Protein AF-A0A8S2SUH4-F1 (afdb_monomer)

Mean predicted aligned error: 5.39 Å

Structure (mmCIF, N/CA/C/O backbone):
data_AF-A0A8S2SUH4-F1
#
_entry.id   AF-A0A8S2SUH4-F1
#
loop_
_atom_site.group_PDB
_atom_site.id
_atom_site.type_symbol
_atom_site.label_atom_id
_atom_site.label_alt_id
_atom_site.label_comp_id
_atom_site.label_asym_id
_atom_site.label_entity_id
_atom_site.label_seq_id
_atom_site.pdbx_PDB_ins_code
_atom_site.Cartn_x
_atom_site.Cartn_y
_atom_site.Cartn_z
_atom_site.occupancy
_atom_site.B_iso_or_equiv
_atom_site.auth_seq_id
_atom_site.auth_comp_id
_atom_site.auth_asym_id
_atom_site.auth_atom_id
_atom_site.pdbx_PDB_model_num
ATOM 1 N N . THR A 1 1 ? -0.252 -20.230 -8.225 1.00 33.31 1 THR A N 1
ATOM 2 C CA . THR A 1 1 ? -0.399 -19.606 -6.893 1.00 33.31 1 THR A CA 1
ATOM 3 C C . THR A 1 1 ? 0.886 -18.883 -6.549 1.00 33.31 1 THR A C 1
ATOM 5 O O . THR A 1 1 ? 1.813 -19.505 -6.052 1.00 33.31 1 THR A O 1
ATOM 8 N N . PHE A 1 2 ? 1.000 -17.603 -6.904 1.00 34.56 2 PHE A N 1
ATOM 9 C CA . PHE A 1 2 ? 2.186 -16.806 -6.584 1.00 34.56 2 PHE A CA 1
ATOM 10 C C . PHE A 1 2 ? 2.130 -16.395 -5.110 1.00 34.56 2 PHE A C 1
ATOM 12 O O . PHE A 1 2 ? 1.366 -15.514 -4.719 1.00 34.56 2 PHE A O 1
ATOM 19 N N . PHE A 1 3 ? 2.914 -17.069 -4.270 1.00 41.53 3 PHE A N 1
ATOM 20 C CA . PHE A 1 3 ? 3.139 -16.661 -2.888 1.00 41.53 3 PHE A CA 1
ATOM 21 C C . PHE A 1 3 ? 4.166 -15.527 -2.858 1.00 41.53 3 PHE A C 1
ATOM 23 O O . PHE A 1 3 ? 5.311 -15.735 -2.478 1.00 41.53 3 PHE A O 1
ATOM 30 N N . PHE A 1 4 ? 3.764 -14.312 -3.233 1.00 51.81 4 PHE A N 1
ATOM 31 C CA . PHE A 1 4 ? 4.553 -13.144 -2.853 1.00 51.81 4 PHE A CA 1
ATOM 32 C C . PHE A 1 4 ? 4.285 -12.816 -1.388 1.00 51.81 4 PHE A C 1
ATOM 34 O O . PHE A 1 4 ? 3.141 -12.613 -0.959 1.00 51.81 4 PHE A O 1
ATOM 41 N N . THR A 1 5 ? 5.341 -12.809 -0.580 1.00 51.78 5 THR A N 1
ATOM 42 C CA . THR A 1 5 ? 5.328 -12.186 0.740 1.00 51.78 5 THR A CA 1
ATOM 43 C C . THR A 1 5 ? 5.253 -10.684 0.520 1.00 51.78 5 THR A C 1
ATOM 45 O O . THR A 1 5 ? 6.261 -10.005 0.420 1.00 51.78 5 THR A O 1
ATOM 48 N N . ILE A 1 6 ? 4.034 -10.157 0.444 1.00 56.28 6 ILE A N 1
ATOM 49 C C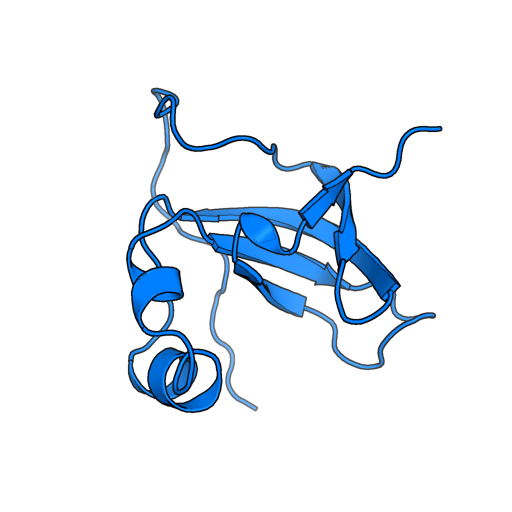A . ILE A 1 6 ? 3.801 -8.709 0.436 1.00 56.28 6 ILE A CA 1
ATOM 50 C C . ILE A 1 6 ? 4.251 -8.062 1.764 1.00 56.28 6 ILE A C 1
ATOM 52 O O . ILE A 1 6 ? 4.212 -6.854 1.913 1.00 56.28 6 ILE A O 1
ATOM 56 N N . ALA A 1 7 ? 4.687 -8.829 2.765 1.00 57.44 7 ALA A N 1
ATOM 57 C CA . ALA A 1 7 ? 5.304 -8.269 3.959 1.00 57.44 7 ALA A CA 1
ATOM 58 C C . ALA A 1 7 ? 6.779 -7.943 3.679 1.00 57.44 7 ALA A C 1
ATOM 60 O O . ALA A 1 7 ? 7.580 -8.847 3.439 1.00 57.44 7 ALA A O 1
ATOM 61 N N . SER A 1 8 ? 7.124 -6.657 3.734 1.00 59.84 8 SER A N 1
ATOM 62 C CA . SER A 1 8 ? 8.510 -6.192 3.692 1.00 59.84 8 SER A CA 1
ATOM 63 C C . SER A 1 8 ? 9.248 -6.655 4.958 1.00 59.84 8 SER A C 1
ATOM 65 O O . SER A 1 8 ? 8.782 -6.352 6.058 1.00 59.84 8 SER A O 1
ATOM 67 N N . PRO A 1 9 ? 10.374 -7.385 4.853 1.00 65.62 9 PRO A N 1
ATOM 68 C CA . PRO A 1 9 ? 11.109 -7.892 6.015 1.00 65.62 9 PRO A CA 1
ATOM 69 C C . PRO A 1 9 ? 11.992 -6.826 6.689 1.00 65.62 9 PRO A C 1
ATOM 71 O O . PRO A 1 9 ? 12.616 -7.099 7.713 1.00 65.62 9 PRO A O 1
ATOM 74 N N . ALA A 1 10 ? 12.087 -5.622 6.114 1.00 67.19 10 ALA A N 1
ATOM 75 C CA . ALA A 1 10 ? 12.947 -4.559 6.617 1.00 67.19 10 ALA A CA 1
ATOM 76 C C . ALA A 1 10 ? 12.418 -3.975 7.939 1.00 67.19 10 ALA A C 1
ATOM 78 O O . ALA A 1 10 ? 11.270 -3.537 8.027 1.00 67.19 10 ALA A O 1
ATOM 79 N N . ILE A 1 11 ? 13.281 -3.912 8.959 1.00 69.38 11 ILE A N 1
ATOM 80 C CA . ILE A 1 11 ? 12.988 -3.217 10.218 1.00 69.38 11 ILE A CA 1
ATOM 81 C C . ILE A 1 11 ? 12.969 -1.715 9.941 1.00 69.38 11 ILE A C 1
ATOM 83 O O . ILE A 1 11 ? 13.936 -1.165 9.415 1.00 69.38 11 ILE A O 1
ATOM 87 N N . ARG A 1 12 ? 11.887 -1.037 10.325 1.00 68.62 12 ARG A N 1
ATOM 88 C CA . ARG A 1 12 ? 11.732 0.405 10.107 1.00 68.62 12 ARG A CA 1
ATOM 89 C C . ARG A 1 12 ? 11.680 1.136 11.437 1.00 68.62 12 ARG A C 1
ATOM 91 O O . ARG A 1 12 ? 10.634 1.202 12.074 1.00 68.62 12 ARG A O 1
ATOM 98 N N . SER A 1 13 ? 12.847 1.609 11.874 1.00 64.88 13 SER A N 1
ATOM 99 C CA . SER A 1 13 ? 13.047 2.275 13.168 1.00 64.88 13 SER A CA 1
ATOM 100 C C . SER A 1 13 ? 12.735 3.773 13.133 1.00 64.88 13 SER A C 1
ATOM 102 O O . SER A 1 13 ? 12.259 4.308 14.132 1.00 64.88 13 SER A O 1
ATOM 104 N N . SER A 1 14 ? 12.948 4.450 11.998 1.00 67.44 14 SER A N 1
ATOM 105 C CA . SER A 1 14 ? 12.569 5.850 11.791 1.00 67.44 14 SER A CA 1
ATOM 106 C C . SER A 1 14 ? 11.459 5.963 10.749 1.00 67.44 14 SER A C 1
ATOM 108 O O . SER A 1 14 ? 11.439 5.262 9.737 1.00 67.44 14 SER A O 1
ATOM 110 N N . ARG A 1 15 ? 10.482 6.831 11.025 1.00 64.44 15 ARG A N 1
ATOM 111 C CA . ARG A 1 15 ? 9.363 7.074 10.119 1.00 64.44 15 ARG A CA 1
ATOM 112 C C . ARG A 1 15 ? 9.767 8.122 9.090 1.00 64.44 15 ARG A C 1
ATOM 114 O O . ARG A 1 15 ? 9.996 9.271 9.456 1.00 64.44 15 ARG A O 1
ATOM 121 N N . SER A 1 16 ? 9.747 7.751 7.818 1.00 74.31 16 SER A N 1
ATOM 122 C CA . SER A 1 16 ? 9.763 8.718 6.724 1.00 74.31 16 SER A CA 1
ATOM 123 C C . SER A 1 16 ? 8.511 9.597 6.755 1.00 74.31 16 SER A C 1
ATOM 125 O O . SER A 1 16 ? 7.391 9.108 6.948 1.00 74.31 16 SER A O 1
ATOM 127 N N . GLU A 1 17 ? 8.680 10.909 6.583 1.00 79.69 17 GLU A N 1
ATOM 128 C CA . GLU A 1 17 ? 7.568 11.868 6.626 1.00 79.69 17 GLU A CA 1
ATOM 129 C C . GLU A 1 17 ? 6.478 11.545 5.595 1.00 79.69 17 GLU A C 1
ATOM 131 O O . GLU A 1 17 ? 5.301 11.804 5.852 1.00 79.69 17 GLU A O 1
ATOM 136 N N . TYR A 1 18 ? 6.855 10.883 4.498 1.00 87.12 18 TYR A N 1
ATOM 137 C CA . TYR A 1 18 ? 5.993 10.556 3.367 1.00 87.12 18 TYR A CA 1
ATOM 138 C C . TYR A 1 18 ? 5.017 9.395 3.626 1.00 87.12 18 TYR A C 1
ATOM 140 O O . TYR A 1 18 ? 4.024 9.277 2.908 1.00 87.12 18 TYR A O 1
ATOM 148 N N . VAL A 1 19 ? 5.248 8.567 4.656 1.00 91.94 19 VAL A N 1
ATOM 149 C CA . VAL A 1 19 ? 4.382 7.428 5.022 1.00 91.94 19 VAL A CA 1
ATOM 150 C C . VAL A 1 19 ? 3.253 7.888 5.945 1.00 91.94 19 VAL A C 1
ATOM 152 O O . VAL A 1 19 ? 3.446 8.140 7.147 1.00 91.94 19 VAL A O 1
ATOM 155 N N . GLN A 1 20 ? 2.052 7.976 5.378 1.00 94.94 20 GLN A N 1
ATOM 156 C CA . GLN A 1 20 ? 0.876 8.550 6.032 1.00 94.94 20 GLN A CA 1
ATOM 157 C C . GLN A 1 20 ? 0.159 7.571 6.968 1.00 94.94 20 GLN A C 1
ATOM 159 O O . GLN A 1 20 ? -0.293 7.979 8.038 1.00 94.94 20 GLN A O 1
ATOM 164 N N . TYR A 1 21 ? 0.095 6.285 6.617 1.00 95.19 21 TYR A N 1
ATOM 165 C CA . TYR A 1 21 ? -0.731 5.300 7.321 1.00 95.19 21 TYR A CA 1
ATOM 166 C C . TYR A 1 21 ? 0.103 4.317 8.154 1.00 95.19 21 TYR A C 1
ATOM 168 O O . TYR A 1 21 ? 1.339 4.330 8.136 1.00 95.19 21 TYR A O 1
ATOM 176 N N . ARG A 1 22 ? -0.569 3.507 8.974 1.00 91.81 22 ARG A N 1
ATOM 177 C CA . ARG A 1 22 ? 0.030 2.618 9.977 1.00 91.81 22 ARG A CA 1
ATOM 178 C C . ARG A 1 22 ? -0.522 1.207 9.858 1.00 91.81 22 ARG A C 1
ATOM 180 O O . ARG A 1 22 ? -1.698 1.007 9.567 1.00 91.81 22 ARG A O 1
ATOM 187 N N . VAL A 1 23 ? 0.339 0.238 10.163 1.00 93.25 23 VAL A N 1
ATOM 188 C CA . VAL A 1 23 ? -0.066 -1.156 10.374 1.00 93.25 23 VAL A CA 1
ATOM 189 C C . VAL A 1 23 ? -1.167 -1.210 11.435 1.00 93.25 23 VAL A C 1
ATOM 191 O O . VAL A 1 23 ? -1.100 -0.504 12.439 1.00 93.25 23 VAL A O 1
ATOM 194 N N . GLY A 1 24 ? -2.188 -2.025 11.184 1.00 94.56 24 GLY A N 1
ATOM 195 C CA . GLY A 1 24 ? -3.368 -2.176 12.031 1.00 94.56 24 GLY A CA 1
ATOM 196 C C . GLY A 1 24 ? -4.526 -1.236 11.691 1.00 94.56 24 GLY A C 1
ATOM 197 O O . GLY A 1 24 ? -5.638 -1.491 12.142 1.00 94.56 24 GLY A O 1
ATOM 198 N N . GLN A 1 25 ? -4.326 -0.191 10.878 1.00 96.94 25 GLN A N 1
ATOM 199 C CA . GLN A 1 25 ? -5.442 0.662 10.460 1.00 96.94 25 GLN A CA 1
ATOM 200 C C . GLN A 1 25 ? -6.369 -0.074 9.494 1.00 96.94 25 GLN A C 1
ATOM 202 O O . GLN A 1 25 ? -5.913 -0.693 8.527 1.00 96.94 25 GLN A O 1
ATOM 207 N N . VAL A 1 26 ? -7.673 0.051 9.744 1.00 97.62 26 VAL A N 1
ATOM 208 C CA . VAL A 1 26 ? -8.715 -0.369 8.809 1.00 97.62 26 VAL A CA 1
ATOM 209 C C . VAL A 1 26 ? -8.895 0.723 7.764 1.00 97.62 26 VAL A C 1
ATOM 211 O O . VAL A 1 26 ? -9.042 1.905 8.082 1.00 97.62 26 VAL A O 1
ATOM 214 N N . ILE A 1 27 ? -8.868 0.321 6.502 1.00 98.19 27 ILE A N 1
ATOM 215 C CA . ILE A 1 27 ? -8.957 1.216 5.358 1.00 98.19 27 ILE A CA 1
ATOM 216 C C . ILE A 1 27 ? -10.041 0.756 4.399 1.00 98.19 27 ILE A C 1
ATOM 218 O O . ILE A 1 27 ? -10.447 -0.408 4.400 1.00 98.19 27 ILE A O 1
ATOM 222 N N . ARG A 1 28 ? -10.480 1.682 3.554 1.00 98.00 28 ARG A N 1
ATOM 223 C CA . ARG A 1 28 ? -11.298 1.434 2.378 1.00 98.00 28 ARG A CA 1
ATOM 224 C C . ARG A 1 28 ? -10.509 1.835 1.138 1.00 98.00 28 ARG A C 1
ATOM 226 O O . ARG A 1 28 ? -9.884 2.895 1.112 1.00 98.00 28 ARG A O 1
ATOM 233 N N . HIS A 1 29 ? -10.516 0.985 0.115 1.00 97.69 29 HIS A N 1
ATOM 234 C CA . HIS A 1 29 ? -9.884 1.317 -1.158 1.00 97.69 29 HIS A CA 1
ATOM 235 C C . HIS A 1 29 ? -10.714 2.373 -1.895 1.00 97.69 29 HIS A C 1
ATOM 237 O O . HIS A 1 29 ? -11.853 2.090 -2.266 1.00 97.69 29 HIS A O 1
ATOM 243 N N . LYS A 1 30 ? -10.154 3.557 -2.169 1.00 97.50 30 LYS A N 1
ATOM 244 C CA . LYS A 1 30 ? -10.903 4.695 -2.741 1.00 97.50 30 LYS A CA 1
ATOM 245 C C . LYS A 1 30 ? -11.608 4.374 -4.059 1.00 97.50 30 LYS A C 1
ATOM 247 O O . LYS A 1 30 ? -12.743 4.786 -4.251 1.00 97.50 30 LYS A O 1
ATOM 252 N N . LEU A 1 31 ? -10.961 3.616 -4.950 1.00 95.44 31 LEU A N 1
ATOM 253 C CA . LEU A 1 31 ? -11.527 3.298 -6.27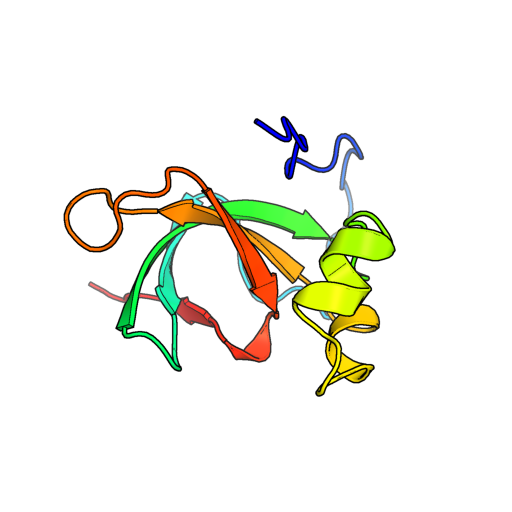1 1.00 95.44 31 LEU A CA 1
ATOM 254 C C . LEU A 1 31 ? -12.486 2.102 -6.270 1.00 95.44 31 LEU A C 1
ATOM 256 O O . LEU A 1 31 ? -13.356 2.004 -7.125 1.00 95.44 31 LEU A O 1
ATOM 260 N N . TYR A 1 32 ? -12.311 1.162 -5.338 1.00 95.38 32 TYR A N 1
ATOM 261 C CA . TYR A 1 32 ? -12.945 -0.161 -5.416 1.00 95.38 32 TYR A CA 1
ATOM 262 C C . TYR A 1 32 ? -13.823 -0.490 -4.207 1.00 95.38 32 TYR A C 1
ATOM 264 O O . TYR A 1 32 ? -14.441 -1.551 -4.184 1.00 95.38 32 TYR A O 1
ATOM 272 N N . GLY A 1 33 ? -13.847 0.369 -3.188 1.00 96.62 33 GLY A N 1
AT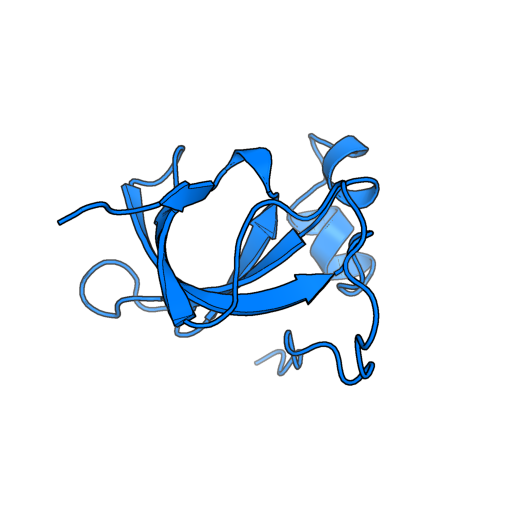OM 273 C CA . GLY A 1 33 ? -14.759 0.302 -2.048 1.00 96.62 33 GLY A CA 1
ATOM 274 C C . GLY A 1 33 ? -14.517 -0.822 -1.037 1.00 96.62 33 GLY A C 1
ATOM 275 O O . GLY A 1 33 ? -15.145 -0.801 0.018 1.00 96.62 33 GLY A O 1
ATOM 276 N N . TYR A 1 34 ? -13.625 -1.781 -1.303 1.00 96.62 34 TYR A N 1
ATOM 277 C CA . TYR A 1 34 ? -13.378 -2.894 -0.381 1.00 96.62 34 TYR A CA 1
ATOM 278 C C . TYR A 1 34 ? -12.636 -2.444 0.877 1.00 96.62 34 TYR A C 1
ATOM 280 O O . TYR A 1 34 ? -11.804 -1.530 0.836 1.00 96.62 34 TYR A O 1
ATOM 288 N N . ARG A 1 35 ? -12.904 -3.129 1.989 1.00 97.44 35 ARG A N 1
ATOM 289 C CA . ARG A 1 35 ? -12.198 -2.939 3.254 1.00 97.44 35 ARG A CA 1
ATOM 290 C C . ARG A 1 35 ? -10.974 -3.827 3.350 1.00 97.44 35 ARG A C 1
ATOM 292 O O . ARG A 1 35 ? -10.936 -4.945 2.830 1.00 97.44 35 ARG A O 1
ATOM 299 N N . ALA A 1 36 ? -9.976 -3.317 4.051 1.00 97.44 36 ALA A N 1
ATOM 300 C CA . ALA A 1 36 ? -8.765 -4.053 4.345 1.00 97.44 36 ALA A CA 1
ATOM 301 C C . ALA A 1 36 ? -8.114 -3.541 5.635 1.00 97.44 36 ALA A C 1
ATOM 303 O O . ALA A 1 36 ? -8.423 -2.444 6.097 1.00 97.44 36 ALA A O 1
ATOM 304 N N . VAL A 1 37 ? -7.187 -4.312 6.198 1.00 97.31 37 VAL A N 1
ATOM 305 C CA . VAL A 1 37 ? -6.303 -3.863 7.282 1.00 97.31 37 VAL A CA 1
ATOM 306 C C . VAL A 1 37 ? -4.865 -3.796 6.785 1.00 97.31 37 VAL A C 1
ATOM 308 O O . VAL A 1 37 ? -4.390 -4.714 6.114 1.00 97.31 37 VAL A O 1
ATOM 311 N N . ILE A 1 38 ? -4.163 -2.709 7.104 1.00 96.38 38 ILE A N 1
ATOM 312 C CA . ILE A 1 38 ? -2.748 -2.548 6.751 1.00 96.38 38 ILE A CA 1
ATOM 313 C C . ILE A 1 38 ? -1.901 -3.515 7.581 1.00 96.38 38 ILE A C 1
ATOM 315 O O . ILE A 1 38 ? -1.953 -3.493 8.808 1.00 96.38 38 ILE A O 1
ATOM 319 N N . ILE A 1 39 ? -1.074 -4.322 6.918 1.00 94.31 39 ILE A N 1
ATOM 320 C CA . ILE A 1 39 ? -0.135 -5.266 7.551 1.00 94.31 39 ILE A CA 1
ATOM 321 C C . ILE A 1 39 ? 1.335 -4.959 7.253 1.00 94.31 39 ILE A C 1
ATOM 323 O O . ILE A 1 39 ? 2.224 -5.551 7.855 1.00 94.31 39 ILE A O 1
ATOM 327 N N . GLY A 1 40 ? 1.601 -4.026 6.343 1.00 92.31 40 GLY A N 1
ATOM 328 C CA . GLY A 1 40 ? 2.944 -3.579 6.003 1.00 92.31 40 GLY A CA 1
ATOM 329 C C . GLY A 1 40 ? 2.901 -2.395 5.047 1.00 92.31 40 GLY A C 1
ATOM 330 O O . GLY A 1 40 ? 1.840 -2.019 4.551 1.00 92.31 40 GLY A O 1
ATOM 331 N N . TRP A 1 41 ? 4.061 -1.809 4.791 1.00 92.75 41 TRP A N 1
ATOM 332 C CA . TRP A 1 41 ? 4.231 -0.757 3.791 1.00 92.75 41 TRP A CA 1
ATOM 333 C C . TRP A 1 41 ? 5.580 -0.914 3.094 1.00 92.75 41 TRP A C 1
ATOM 335 O O . TRP A 1 41 ? 6.373 -1.739 3.533 1.00 92.75 41 TRP A O 1
ATOM 345 N N . ASP A 1 42 ? 5.862 -0.118 2.076 1.00 91.94 42 ASP A N 1
ATOM 346 C CA . ASP A 1 42 ? 7.188 0.228 1.562 1.00 91.9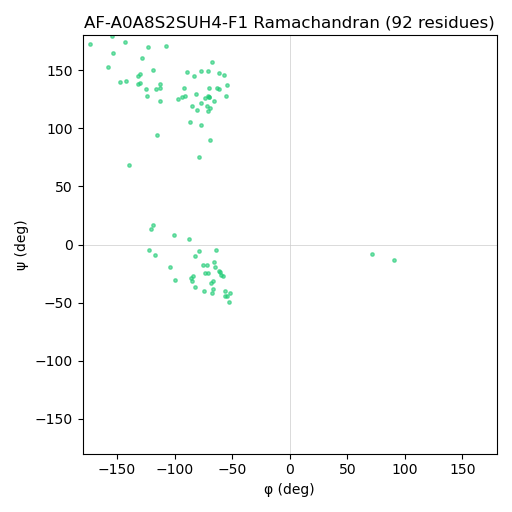4 42 ASP A CA 1
ATOM 347 C C . ASP A 1 42 ? 7.158 1.696 1.149 1.00 91.94 42 ASP A C 1
ATOM 349 O O . ASP A 1 42 ? 6.140 2.154 0.648 1.00 91.94 42 ASP A O 1
ATOM 353 N N . GLU A 1 43 ? 8.232 2.448 1.397 1.00 91.19 43 GLU A N 1
ATOM 354 C CA . GLU A 1 43 ? 8.330 3.871 1.018 1.00 91.19 43 GLU A CA 1
ATOM 355 C C . GLU A 1 43 ? 8.361 4.085 -0.497 1.00 91.19 43 GLU A C 1
ATOM 357 O O . GLU A 1 43 ? 7.870 5.091 -1.000 1.00 91.19 43 GLU A O 1
ATOM 362 N N . ILE A 1 44 ? 8.937 3.112 -1.196 1.00 9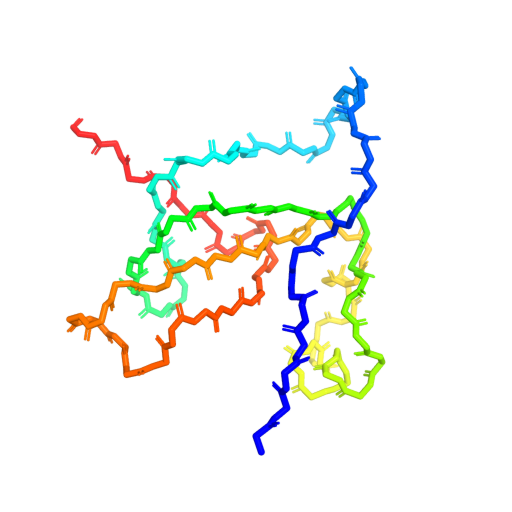1.88 44 ILE A N 1
ATOM 363 C CA . ILE A 1 44 ? 9.015 2.977 -2.647 1.00 91.88 44 ILE A CA 1
ATOM 364 C C . ILE A 1 44 ? 8.548 1.552 -2.931 1.00 91.88 44 ILE A C 1
ATOM 366 O O . ILE A 1 44 ? 8.897 0.643 -2.175 1.00 91.88 44 ILE A O 1
ATOM 370 N N . ALA A 1 45 ? 7.746 1.350 -3.975 1.00 92.50 45 ALA A N 1
ATOM 371 C CA . ALA A 1 45 ? 7.179 0.039 -4.263 1.00 92.50 45 ALA A CA 1
ATOM 372 C C . ALA A 1 45 ? 8.283 -1.023 -4.391 1.00 92.50 45 ALA A C 1
ATOM 374 O O . ALA A 1 45 ? 9.231 -0.851 -5.154 1.00 92.50 45 ALA A O 1
ATOM 375 N N . SER A 1 46 ? 8.137 -2.117 -3.644 1.00 92.12 46 SER A N 1
ATOM 376 C CA . SER A 1 46 ? 9.114 -3.217 -3.584 1.00 92.12 46 SER A CA 1
ATOM 377 C C . SER A 1 46 ? 8.502 -4.557 -4.018 1.00 92.12 46 SER A C 1
ATOM 379 O O . SER A 1 46 ? 9.051 -5.634 -3.784 1.00 92.12 46 SER A O 1
ATOM 381 N N . ALA A 1 47 ? 7.318 -4.507 -4.637 1.00 90.25 47 ALA A N 1
ATOM 382 C CA 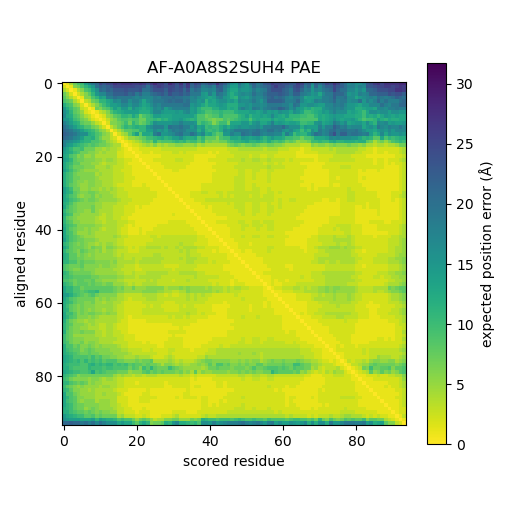. ALA A 1 47 ? 6.746 -5.672 -5.289 1.00 90.25 47 ALA A CA 1
ATOM 383 C C . ALA A 1 47 ? 7.591 -6.051 -6.527 1.00 90.25 47 ALA A C 1
ATOM 385 O O . ALA A 1 47 ? 8.292 -5.205 -7.078 1.00 90.25 47 ALA A O 1
ATOM 386 N N . PRO A 1 48 ? 7.537 -7.311 -6.976 1.00 90.81 48 PRO A N 1
ATOM 387 C CA . PRO A 1 48 ? 8.266 -7.767 -8.158 1.00 90.81 48 PRO A CA 1
ATOM 388 C C . PRO A 1 48 ? 7.907 -6.955 -9.392 1.00 90.81 48 PRO A C 1
ATOM 390 O O . PRO A 1 48 ? 6.734 -6.627 -9.576 1.00 90.81 48 PRO A O 1
ATOM 393 N N . ASP A 1 49 ? 8.882 -6.741 -10.274 1.00 90.31 49 ASP A N 1
ATOM 394 C CA . ASP A 1 49 ? 8.679 -5.954 -11.492 1.00 90.31 49 ASP A CA 1
ATOM 395 C C 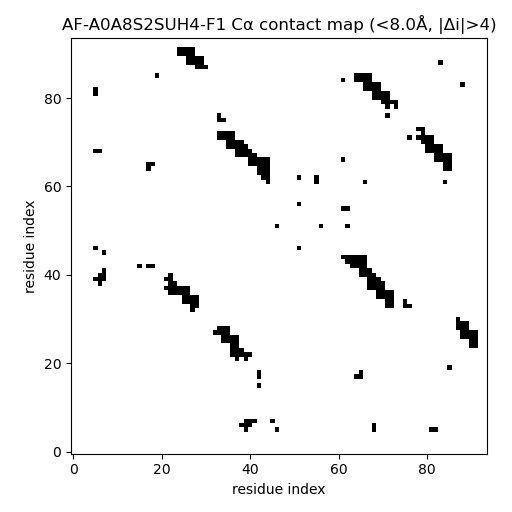. ASP A 1 49 ? 7.508 -6.467 -12.323 1.00 90.31 49 ASP A C 1
ATOM 397 O O . ASP A 1 49 ? 6.649 -5.670 -12.664 1.00 90.31 49 ASP A O 1
ATOM 401 N N . GLN A 1 50 ? 7.374 -7.785 -12.517 1.00 91.50 50 GLN A N 1
ATOM 402 C CA . GLN A 1 50 ? 6.224 -8.351 -13.230 1.00 91.50 50 GLN A CA 1
ATOM 403 C C . GLN A 1 50 ? 4.882 -7.933 -12.602 1.00 91.50 50 GLN A C 1
ATOM 405 O O . GLN A 1 50 ? 3.949 -7.564 -13.307 1.00 91.50 50 GLN A O 1
ATOM 410 N N . TRP A 1 51 ? 4.772 -7.970 -11.271 1.00 90.56 51 TRP A N 1
ATOM 411 C CA . TRP A 1 51 ? 3.534 -7.584 -10.596 1.00 90.56 51 TRP A CA 1
ATOM 412 C C . TRP A 1 51 ? 3.264 -6.087 -10.767 1.00 90.56 51 TRP A C 1
ATOM 414 O O . TRP A 1 51 ? 2.129 -5.693 -11.024 1.00 90.56 51 TRP A O 1
ATOM 424 N N . LEU A 1 52 ? 4.306 -5.258 -10.650 1.00 91.62 52 LEU A N 1
ATOM 425 C CA . LEU A 1 52 ? 4.207 -3.815 -10.851 1.00 91.62 52 LEU A CA 1
ATOM 426 C C . LEU A 1 52 ? 3.925 -3.454 -12.315 1.00 91.62 52 LEU A C 1
ATOM 428 O O . LEU A 1 52 ? 3.270 -2.450 -12.572 1.00 91.62 52 LEU A O 1
ATOM 432 N N . ASP A 1 53 ? 4.425 -4.225 -13.274 1.00 92.19 53 ASP A N 1
ATOM 433 C CA . ASP A 1 53 ? 4.138 -4.046 -14.697 1.00 92.19 53 ASP A CA 1
ATOM 434 C C . ASP A 1 53 ? 2.664 -4.348 -14.961 1.00 92.19 53 ASP A C 1
ATOM 436 O O . ASP A 1 53 ? 2.026 -3.625 -15.709 1.00 92.19 53 ASP A O 1
ATOM 440 N N . GLU A 1 54 ? 2.101 -5.358 -14.295 1.00 92.31 54 GLU A N 1
ATOM 441 C CA . GLU A 1 54 ? 0.687 -5.723 -14.419 1.00 92.31 54 GLU A CA 1
ATOM 442 C C . GLU A 1 54 ? -0.259 -4.747 -13.690 1.00 92.31 54 GLU A C 1
ATOM 444 O O . GLU A 1 54 ? -1.335 -4.443 -14.199 1.00 92.31 54 GLU A O 1
ATOM 449 N N . HIS A 1 55 ? 0.101 -4.264 -12.494 1.00 89.88 55 HIS A N 1
ATOM 450 C CA . HIS A 1 55 ? -0.821 -3.521 -11.613 1.00 89.88 55 HIS A CA 1
ATOM 451 C C . HIS A 1 55 ? -0.584 -2.005 -11.587 1.00 89.88 55 HIS A C 1
ATOM 453 O O . HIS A 1 55 ? -1.492 -1.258 -11.220 1.00 89.88 55 HIS A O 1
ATOM 459 N N . HIS A 1 56 ? 0.604 -1.545 -11.990 1.00 92.88 56 HIS A N 1
ATOM 460 C CA . HIS A 1 56 ? 0.988 -0.126 -12.025 1.00 92.88 56 HIS A CA 1
ATOM 461 C C . HIS A 1 56 ? 1.331 0.334 -13.453 1.00 92.88 56 HIS A C 1
ATOM 463 O O . HIS A 1 56 ? 1.966 1.374 -13.616 1.00 92.88 56 HIS A O 1
ATOM 469 N N . GLN A 1 57 ? 0.933 -0.425 -14.485 1.00 90.44 57 GLN A N 1
ATOM 470 C CA . GLN A 1 57 ? 1.254 -0.146 -15.893 1.00 90.44 57 GLN A CA 1
ATOM 471 C C . GLN A 1 57 ? 0.884 1.279 -16.312 1.00 90.44 57 GLN A C 1
ATOM 473 O O . GLN A 1 57 ? 1.692 2.003 -16.890 1.00 90.44 57 GLN A O 1
ATOM 478 N N . ASP A 1 58 ? -0.348 1.670 -15.992 1.00 94.31 58 ASP A N 1
ATOM 479 C CA . ASP A 1 58 ? -0.936 2.931 -16.439 1.00 94.31 58 ASP A CA 1
ATOM 480 C C . ASP A 1 58 ? -0.504 4.114 -15.554 1.00 94.31 58 ASP A C 1
ATOM 482 O O . ASP A 1 58 ? -0.730 5.270 -15.904 1.00 94.31 58 ASP A O 1
ATOM 486 N N . HIS A 1 59 ? 0.149 3.816 -14.425 1.00 95.19 59 HIS A N 1
ATOM 487 C CA . HIS A 1 59 ? 0.507 4.760 -13.369 1.00 95.19 59 HIS A CA 1
ATOM 488 C C . HIS A 1 59 ? 1.915 4.479 -12.810 1.00 95.19 59 HIS A C 1
ATOM 490 O O . HIS A 1 59 ? 2.078 4.043 -11.661 1.00 95.19 59 HIS A O 1
ATOM 496 N N . PRO A 1 60 ? 2.980 4.711 -13.600 1.00 93.56 60 PRO A N 1
ATOM 497 C CA . PRO A 1 60 ? 4.356 4.428 -13.187 1.00 93.56 60 PRO A CA 1
ATOM 498 C C . PRO A 1 60 ? 4.798 5.222 -11.945 1.00 93.56 60 PRO A C 1
ATOM 500 O O . PRO A 1 60 ? 5.698 4.794 -11.215 1.00 93.56 60 PRO A O 1
ATOM 503 N N . GLU A 1 61 ? 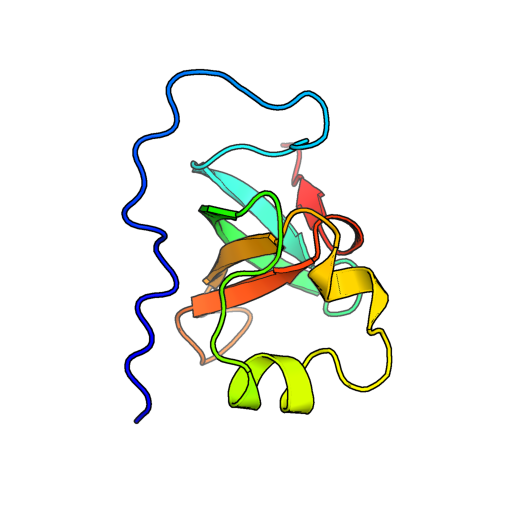4.168 6.363 -11.662 1.00 95.50 61 GLU A N 1
ATOM 504 C CA . GLU A 1 61 ? 4.367 7.157 -10.450 1.00 95.50 61 GLU A CA 1
ATOM 505 C C . GLU A 1 61 ? 4.037 6.384 -9.168 1.00 95.50 61 GLU A C 1
ATOM 507 O O . GLU A 1 61 ? 4.651 6.637 -8.128 1.00 95.50 61 GLU A O 1
ATOM 512 N N . TYR A 1 62 ? 3.159 5.377 -9.234 1.00 96.19 62 TYR A N 1
ATOM 513 C CA . TYR A 1 62 ? 2.828 4.529 -8.089 1.00 96.19 62 TYR A CA 1
ATOM 514 C C . TYR A 1 62 ? 4.041 3.760 -7.568 1.00 96.19 62 TYR A C 1
ATOM 516 O O . TYR A 1 62 ? 4.080 3.409 -6.392 1.00 96.19 62 TYR A O 1
ATOM 524 N N . ARG A 1 63 ? 5.073 3.539 -8.395 1.00 94.75 63 ARG A N 1
ATOM 525 C CA . ARG A 1 63 ? 6.318 2.903 -7.942 1.00 94.75 63 ARG A CA 1
ATOM 526 C C . ARG A 1 63 ? 7.150 3.794 -7.024 1.00 94.75 63 ARG A C 1
ATOM 528 O O . ARG A 1 63 ? 7.928 3.279 -6.232 1.00 94.75 63 ARG A O 1
ATOM 535 N N . LYS A 1 64 ? 6.997 5.117 -7.121 1.00 94.94 64 LYS A N 1
ATOM 536 C CA . LYS A 1 64 ? 7.843 6.120 -6.446 1.00 94.94 64 LYS A CA 1
ATOM 537 C C . LYS A 1 64 ? 7.212 6.706 -5.181 1.00 94.94 64 LYS A C 1
ATOM 539 O O . LYS A 1 64 ? 7.740 7.667 -4.630 1.00 94.94 64 LYS A O 1
ATOM 544 N N . GLN A 1 65 ? 6.089 6.151 -4.742 1.00 94.31 65 GLN A N 1
ATOM 545 C CA . GLN A 1 65 ? 5.381 6.564 -3.534 1.00 94.31 65 GLN A CA 1
ATOM 546 C C . GLN A 1 65 ? 5.211 5.382 -2.575 1.00 94.31 65 GLN A C 1
ATOM 548 O O . GLN A 1 65 ? 5.401 4.227 -2.982 1.00 94.31 65 GLN A O 1
ATOM 553 N 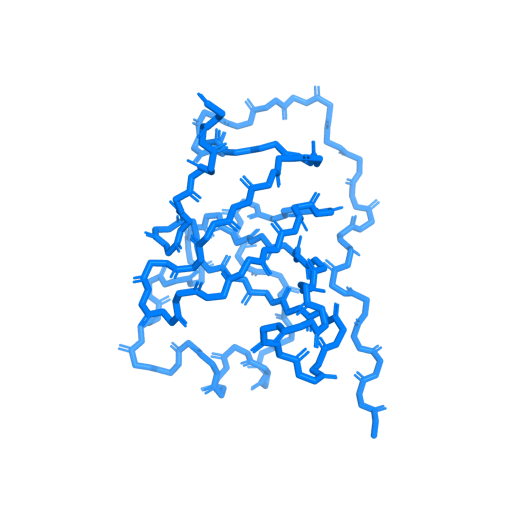N . PRO A 1 66 ? 4.760 5.639 -1.333 1.00 95.62 66 PRO A N 1
ATOM 554 C CA . PRO A 1 66 ? 4.502 4.555 -0.416 1.00 95.62 66 PRO A CA 1
ATOM 555 C C . PRO A 1 66 ? 3.416 3.615 -0.934 1.00 95.62 66 PRO A C 1
ATOM 557 O O . PRO A 1 66 ? 2.355 4.049 -1.381 1.00 95.62 66 PRO A O 1
ATOM 560 N N . ASN A 1 67 ? 3.675 2.318 -0.853 1.00 96.06 67 ASN A N 1
ATOM 561 C CA . ASN A 1 67 ? 2.695 1.279 -1.137 1.00 96.06 67 ASN A CA 1
ATOM 562 C C . ASN A 1 67 ? 2.471 0.446 0.122 1.00 96.06 67 ASN A C 1
ATOM 564 O O . ASN A 1 67 ? 3.354 0.313 0.966 1.00 96.06 67 ASN A O 1
ATOM 568 N N . TYR A 1 68 ? 1.270 -0.095 0.269 1.00 95.56 68 TYR A N 1
ATOM 569 C CA . TYR A 1 68 ? 0.816 -0.752 1.483 1.00 95.56 68 TYR A CA 1
ATOM 570 C C . TYR A 1 68 ? 0.352 -2.161 1.189 1.00 95.56 68 TYR A C 1
ATOM 572 O O . TYR A 1 68 ? -0.441 -2.405 0.282 1.00 95.56 68 TYR A O 1
ATOM 580 N N . SER A 1 69 ? 0.796 -3.082 2.025 1.00 95.44 69 SER A N 1
ATOM 581 C CA . SER A 1 69 ? 0.337 -4.460 2.013 1.00 95.44 69 SER A CA 1
ATOM 582 C C . SER A 1 69 ? -0.842 -4.581 2.943 1.00 95.44 69 SER A C 1
ATOM 584 O O . SER A 1 69 ? -0.765 -4.176 4.106 1.00 95.44 69 SER A O 1
ATOM 586 N N . VAL A 1 70 ? -1.934 -5.136 2.434 1.00 95.69 70 VAL A N 1
ATOM 587 C CA . VAL A 1 70 ? -3.201 -5.174 3.158 1.00 95.69 70 VAL A CA 1
ATOM 588 C C . VAL A 1 70 ? -3.810 -6.570 3.144 1.00 95.69 70 VAL A C 1
ATOM 590 O O . VAL A 1 70 ? -3.692 -7.294 2.153 1.00 95.69 70 VAL A O 1
ATOM 593 N N . LEU A 1 71 ? -4.471 -6.942 4.242 1.00 95.69 71 LEU A N 1
ATOM 594 C CA . LEU A 1 71 ? -5.352 -8.110 4.302 1.00 95.69 71 LEU A CA 1
ATOM 595 C C . LEU A 1 71 ? -6.776 -7.668 4.007 1.00 95.69 71 LEU A C 1
ATOM 597 O O . LEU A 1 71 ? -7.270 -6.735 4.637 1.00 95.69 71 LEU A O 1
ATOM 601 N N . LEU A 1 72 ? -7.411 -8.324 3.045 1.00 95.94 72 LEU A N 1
ATOM 602 C CA . LEU A 1 72 ? -8.738 -7.956 2.564 1.00 95.94 72 LEU A CA 1
ATOM 603 C C . LEU A 1 72 ? -9.829 -8.535 3.467 1.00 95.94 72 LEU A C 1
ATOM 605 O O . LEU A 1 72 ? -9.704 -9.653 3.967 1.00 95.94 72 LEU A O 1
ATOM 609 N N . ASP A 1 73 ? -10.923 -7.793 3.630 1.00 95.75 73 ASP A N 1
ATOM 610 C CA . ASP A 1 73 ? -12.152 -8.349 4.188 1.00 95.75 73 ASP A CA 1
ATOM 611 C C . ASP A 1 73 ? -12.755 -9.341 3.184 1.00 95.75 73 ASP A C 1
ATOM 613 O O . ASP A 1 73 ? -13.141 -8.968 2.071 1.00 95.75 73 ASP A O 1
ATOM 617 N N . THR A 1 74 ? -12.848 -10.613 3.572 1.00 93.75 74 THR A N 1
ATOM 618 C CA . THR A 1 74 ? -13.329 -11.691 2.695 1.00 93.75 74 THR A CA 1
ATOM 619 C C . THR A 1 74 ? -14.800 -11.555 2.310 1.00 93.75 74 THR A C 1
ATOM 621 O O . THR A 1 74 ? -15.243 -12.182 1.349 1.00 93.75 74 THR A O 1
ATOM 624 N N . ARG A 1 75 ? -15.555 -10.709 3.023 1.00 94.50 75 ARG A N 1
ATOM 625 C CA . ARG A 1 75 ? -16.934 -10.343 2.669 1.00 94.50 75 ARG A CA 1
ATOM 626 C C . ARG A 1 75 ? -16.991 -9.398 1.468 1.00 94.50 75 ARG A C 1
ATOM 628 O O . ARG A 1 75 ? -18.002 -9.380 0.776 1.00 94.50 75 ARG A O 1
ATOM 635 N N . ASP A 1 76 ? -15.916 -8.651 1.214 1.00 92.75 76 ASP A N 1
ATOM 636 C CA . ASP A 1 76 ? -15.834 -7.676 0.124 1.00 92.75 76 ASP A CA 1
ATOM 637 C C . ASP A 1 76 ? -15.075 -8.246 -1.096 1.00 92.75 76 ASP A C 1
ATOM 639 O O . ASP A 1 76 ? -15.350 -7.864 -2.236 1.00 92.75 76 ASP A O 1
ATOM 643 N N . ARG A 1 77 ? -14.099 -9.149 -0.886 1.00 87.69 77 ARG A N 1
ATOM 644 C CA . ARG A 1 77 ? -13.242 -9.743 -1.936 1.00 87.69 77 ARG A CA 1
ATOM 645 C C . ARG A 1 77 ? -12.853 -11.189 -1.596 1.00 87.69 77 ARG A C 1
ATOM 647 O O . ARG A 1 77 ? -12.437 -11.470 -0.485 1.00 87.69 77 ARG A O 1
ATOM 654 N N . HIS A 1 78 ? -12.848 -12.090 -2.583 1.00 85.44 78 HIS A N 1
ATOM 655 C CA . HIS A 1 78 ? -12.401 -13.483 -2.381 1.00 85.44 78 HIS A CA 1
ATOM 656 C C . HIS A 1 78 ? -10.880 -13.651 -2.193 1.00 85.44 78 HIS A C 1
ATOM 658 O O . HIS A 1 78 ? -10.429 -14.690 -1.718 1.00 85.44 78 HIS A O 1
ATOM 664 N N . ALA A 1 79 ? -10.071 -12.660 -2.577 1.00 81.88 79 ALA A N 1
ATOM 665 C CA . ALA A 1 79 ? -8.628 -12.689 -2.354 1.00 81.88 79 ALA A CA 1
ATOM 666 C C . ALA A 1 79 ? -8.291 -12.363 -0.890 1.00 81.88 79 ALA A C 1
ATOM 668 O O . ALA A 1 79 ? -8.980 -11.577 -0.252 1.00 81.88 79 ALA A O 1
ATOM 669 N N . HIS A 1 80 ? -7.201 -12.923 -0.362 1.00 86.44 80 HIS A N 1
ATOM 670 C CA . HIS A 1 80 ? -6.828 -12.722 1.046 1.00 86.44 80 HIS A CA 1
ATOM 671 C C . HIS A 1 80 ? -6.002 -11.455 1.295 1.00 86.44 80 HIS A C 1
ATOM 673 O O . HIS A 1 80 ? -6.020 -10.905 2.394 1.00 86.44 80 HIS A O 1
ATOM 679 N N . LYS A 1 81 ? -5.225 -11.011 0.303 1.00 91.50 81 LYS A N 1
ATOM 680 C CA . LYS A 1 81 ? -4.234 -9.945 0.468 1.00 91.50 81 LYS A CA 1
ATOM 681 C C . LYS A 1 81 ? -3.897 -9.272 -0.857 1.00 91.50 81 LYS A C 1
ATOM 683 O O . LYS A 1 81 ? -3.990 -9.916 -1.899 1.00 91.50 81 LYS A O 1
ATOM 688 N N . THR A 1 82 ? -3.483 -8.010 -0.808 1.00 92.69 82 THR A N 1
ATOM 689 C CA . THR A 1 82 ? -3.026 -7.254 -1.986 1.00 92.69 82 THR A CA 1
ATOM 690 C C . THR A 1 82 ? -2.066 -6.122 -1.591 1.00 92.69 82 THR A C 1
ATOM 692 O O . THR A 1 82 ? -1.760 -5.957 -0.406 1.00 92.69 82 THR A O 1
ATOM 695 N N . TYR A 1 83 ? -1.582 -5.375 -2.582 1.00 94.31 83 TYR A N 1
ATOM 696 C CA . TYR A 1 83 ? -0.648 -4.259 -2.461 1.00 94.31 83 TYR A CA 1
ATOM 697 C C . TYR A 1 83 ? -1.250 -3.008 -3.105 1.00 94.31 83 TYR A C 1
ATOM 699 O O . TYR A 1 83 ? -1.734 -3.081 -4.233 1.00 94.31 83 TYR A O 1
ATOM 707 N N . ILE A 1 84 ? -1.288 -1.887 -2.384 1.00 95.56 84 ILE A N 1
ATOM 708 C CA . ILE A 1 84 ? -2.035 -0.693 -2.805 1.00 95.56 84 ILE A CA 1
ATOM 709 C C . ILE A 1 84 ? -1.190 0.586 -2.695 1.00 95.56 84 ILE A C 1
ATOM 711 O O . ILE A 1 84 ? -0.513 0.767 -1.680 1.00 95.56 84 ILE A O 1
ATOM 715 N N . PRO A 1 85 ? -1.250 1.503 -3.676 1.00 97.06 85 PRO A N 1
ATOM 716 C CA . PRO A 1 85 ? -0.642 2.830 -3.563 1.00 97.06 85 PRO A CA 1
ATOM 717 C C . PRO A 1 85 ? -1.249 3.651 -2.417 1.00 97.06 85 PRO A C 1
ATOM 719 O O . PRO A 1 85 ? -2.448 3.546 -2.137 1.00 97.06 85 PRO A O 1
ATOM 722 N N . GLN A 1 86 ? -0.443 4.505 -1.775 1.00 97.31 86 GLN A N 1
ATOM 723 C CA . GLN A 1 86 ? -0.875 5.383 -0.680 1.00 97.31 86 GLN A CA 1
ATOM 724 C C . GLN A 1 86 ? -2.104 6.213 -1.047 1.00 97.31 86 GLN A C 1
ATOM 726 O O . GLN A 1 86 ? -3.022 6.365 -0.241 1.00 97.31 86 GLN A O 1
ATOM 731 N N . GLU A 1 87 ? -2.141 6.748 -2.263 1.00 97.31 87 GLU A N 1
ATOM 732 C CA . GLU A 1 87 ? -3.224 7.629 -2.687 1.00 97.31 87 GLU A CA 1
ATOM 733 C C . GLU A 1 87 ? -4.589 6.937 -2.763 1.00 97.31 87 GLU A C 1
ATOM 735 O O . GLU A 1 87 ? -5.610 7.616 -2.665 1.00 97.31 87 GLU A O 1
ATOM 740 N N . HIS A 1 88 ? -4.634 5.604 -2.844 1.00 98.00 88 HIS A N 1
ATOM 741 C CA . HIS A 1 88 ? -5.872 4.823 -2.876 1.00 98.00 88 HIS A CA 1
ATOM 742 C C . HIS A 1 88 ? -6.409 4.450 -1.491 1.00 98.00 88 HIS A C 1
ATOM 744 O O . HIS A 1 88 ? -7.414 3.742 -1.398 1.00 98.00 88 HIS A O 1
ATOM 750 N N . ILE A 1 89 ? -5.790 4.933 -0.413 1.00 98.31 89 ILE A N 1
ATOM 751 C CA . ILE A 1 89 ? -6.195 4.616 0.958 1.00 98.31 89 ILE A CA 1
ATOM 752 C C . ILE A 1 89 ? -7.083 5.708 1.546 1.00 98.31 89 ILE A C 1
ATOM 754 O O . ILE A 1 89 ? -6.703 6.874 1.639 1.00 98.31 89 ILE A O 1
ATOM 758 N N . GLU A 1 90 ? -8.258 5.307 2.014 1.00 98.06 90 GLU A N 1
ATOM 759 C CA . GLU A 1 90 ? -9.077 6.077 2.945 1.00 98.06 90 GLU A CA 1
ATOM 760 C C . GLU A 1 90 ? -9.129 5.332 4.284 1.00 98.06 90 GLU A C 1
ATOM 762 O O . GLU A 1 90 ? -9.523 4.169 4.327 1.00 98.06 90 GLU A O 1
ATOM 767 N N . VAL A 1 91 ? -8.729 5.971 5.388 1.00 97.50 91 VAL A N 1
ATOM 768 C CA . VAL A 1 91 ? -8.851 5.360 6.724 1.00 97.50 91 VAL A CA 1
ATOM 769 C C . VAL A 1 91 ? -10.314 5.376 7.140 1.00 97.50 91 VAL A C 1
ATOM 771 O O . VAL A 1 91 ? -10.937 6.437 7.169 1.00 97.50 91 VAL A O 1
ATOM 774 N N . VAL A 1 92 ? -10.842 4.206 7.499 1.00 95.69 92 VAL A N 1
ATOM 775 C CA . VAL A 1 92 ? -12.174 4.105 8.091 1.00 95.69 92 VAL A CA 1
ATOM 776 C C . VAL A 1 92 ? -12.081 4.679 9.499 1.00 95.69 92 VAL A C 1
ATOM 778 O O . VAL A 1 92 ? -11.344 4.162 10.337 1.00 95.69 92 VAL A O 1
ATOM 781 N N . LYS A 1 93 ? -12.775 5.792 9.725 1.00 87.06 93 LYS A N 1
ATOM 782 C CA . LYS A 1 93 ? -12.986 6.351 11.058 1.00 87.06 93 LYS A CA 1
ATOM 783 C C . LYS A 1 93 ? -14.296 5.781 11.587 1.00 87.06 93 LYS A C 1
ATOM 785 O O . LYS A 1 93 ? -15.263 5.724 10.825 1.00 87.06 93 LYS A O 1
ATOM 790 N N . ASP A 1 94 ? -14.277 5.340 12.836 1.00 64.25 94 ASP A N 1
ATOM 791 C CA . ASP A 1 94 ? -15.488 4.984 13.577 1.00 64.25 94 ASP A CA 1
ATOM 792 C C . ASP A 1 94 ? -16.367 6.220 13.826 1.00 64.25 94 ASP A C 1
ATOM 794 O O . ASP A 1 94 ? -15.800 7.336 13.962 1.00 64.25 94 ASP A O 1
#

Nearest PDB structures (foldseek):
  5ycq-assembly1_A  TM=8.174E-01  e=2.604E-03  Escherichia coli 55989
  6zlx-assembly1_A  TM=7.579E-01  e=3.791E-02  Homo sapiens
  2coy-assembly1_A  TM=5.056E-01  e=5.991E-03  Homo sapiens
  3lx7-assembly1_A-2  TM=2.826E-01  e=1.348E+00  Homo sapiens
  5fj9-assembly1_M  TM=1.947E-01  e=7.135E+00  Saccharomyces cerevisiae

Secondary structure (DSSP, 8-state):
------S------S--TT----TT-EEEETTT--EEEEEEEESS--S-HHHHHHHSTT-GGGGGS-EEEEEEPTTT-SSSEEEEEGGGEEE---

Sequence (94 aa):
TFFFTIASPAIRSSRSEYVQYRVGQVIRHKLYGYRAVIIGWDEIASAPDQWLDEHHQDHPEYRKQPNYSVLLDTRDRHAHKTYIPQEHIEVVKD

InterPro domains:
  IPR011722 Hemimethylated DNA-binding domain [PF08755] (19-93)
  IPR011722 Hemimethylated DNA-binding domain [SM00992] (18-94)
  IPR011722 Hemimethylated DNA-binding domain [TIGR02097] (19-90)
  IPR036623 Hemimethylated DNA-binding domain superfamily [G3DSA:2.30.30.390] (18-94)
  IPR036623 Hemimethylated DNA-binding domain superfamily [SSF141255] (19-92)
  IPR053189 Chloroplast Clp protease adapter protein ClpF [PTHR48439] (7-92)

Foldseek 3Di:
DDPDPPADPDDDPDDDPQDDDDAQFWWAFQPQGWIWGFHHKDQFDPPDPVVCCVPCVVPPCLRNGMKTKIATDCVRPVDGIDIGRPVRIDGDDD

pLDDT: mean 87.33, std 14.87, range [33.31, 98.31]

Solvent-accessible surface area (backbone atoms only — not comparable to full-atom values): 5692 Å² total; per-residue (Å²): 133,87,84,73,74,64,59,62,87,72,87,76,90,72,83,59,87,82,60,84,78,56,70,71,42,47,30,30,33,69,89,74,69,37,45,30,32,29,70,31,58,35,69,45,49,78,69,55,65,70,58,43,53,72,75,30,61,95,41,65,68,50,48,73,31,32,22,33,18,28,40,40,38,63,92,67,37,91,56,64,62,53,75,42,46,55,89,41,60,38,74,65,75,133

Organism: NCBI:txid392030

Radius of gyration: 12.74 Å; Cα contacts (8 Å, |Δi|>4): 153; chains: 1; bounding box: 30×32×30 Å